Protein AF-A0A536AX59-F1 (afdb_monomer_lite)

Radius of gyration: 21.21 Å; chains: 1; bounding box: 57×38×47 Å

Foldseek 3Di:
DDPVVVVVVVVVVVVVVVVVVVVVCVVCVPDDPVRVVVVVVVVVVPDPPDPDDPDDPVNCCVVVVVVVVVVVVVPDDPVVCVVCVVVVVCCVPVVVVVVCVVVVVCVVVVD

Sequence (111 aa):
MSAAQGFLFFLLLLGLAATGLRLVSRTAPTVPYPVLLAAGGILIGLVPGLRLPPIGPDLILVAFVPGLVFEASLSVDLDEMWRRLVPIGLLAVVGVFVTVGIIGVLTHYAL

Secondary structure (DSSP, 8-state):
--HHHHHHHHHHHHHHHHHHHHHHHHH-TTS-HHHHHHHHHHHHHTSTT-------HHHHHHHHHHHHHHHHHHH--HHHHHHTHHHHHHIIIIIHHHHHHHHHHHHHHH-

pLDDT: mean 86.19, std 10.7, range [55.62, 98.19]

Structure (mmCIF, N/CA/C/O backbone):
data_AF-A0A536AX59-F1
#
_entry.id   AF-A0A536AX59-F1
#
loop_
_atom_site.group_PDB
_atom_site.id
_atom_site.type_symbol
_atom_site.label_atom_id
_atom_site.label_alt_id
_atom_site.label_comp_id
_atom_site.label_asym_id
_atom_site.label_entity_id
_atom_site.label_seq_id
_atom_site.pdbx_PDB_ins_code
_atom_site.Cartn_x
_atom_site.Cartn_y
_atom_site.Cartn_z
_atom_site.occupancy
_atom_site.B_iso_or_equiv
_atom_site.auth_seq_id
_atom_site.auth_comp_id
_atom_site.auth_asym_id
_atom_site.auth_atom_id
_atom_site.pdbx_PDB_model_num
ATOM 1 N N . MET A 1 1 ? 41.115 17.129 5.024 1.00 58.41 1 MET A N 1
ATOM 2 C CA . MET A 1 1 ? 39.786 17.202 5.675 1.00 58.41 1 MET A CA 1
ATOM 3 C C . MET A 1 1 ? 39.623 15.922 6.477 1.00 58.41 1 MET A C 1
ATOM 5 O O . MET A 1 1 ? 39.827 14.864 5.896 1.00 58.41 1 MET A O 1
ATOM 9 N N . SER A 1 2 ? 39.399 15.987 7.795 1.00 76.62 2 SER A N 1
ATOM 10 C CA . SER A 1 2 ? 39.273 14.754 8.591 1.00 76.62 2 SER A CA 1
ATOM 11 C C . SER A 1 2 ? 37.973 14.023 8.219 1.00 76.62 2 SER A C 1
ATOM 13 O O . SER A 1 2 ? 36.989 14.667 7.849 1.00 76.62 2 SER A O 1
ATOM 15 N N . ALA A 1 3 ? 37.955 12.688 8.297 1.00 78.25 3 ALA A N 1
ATOM 16 C CA . ALA A 1 3 ? 36.785 11.876 7.938 1.00 78.25 3 ALA A CA 1
ATOM 17 C C . ALA A 1 3 ? 35.508 12.298 8.697 1.00 78.25 3 ALA A C 1
ATOM 19 O O . ALA A 1 3 ? 34.414 12.281 8.137 1.00 78.25 3 ALA A O 1
ATOM 20 N N . ALA A 1 4 ? 35.661 12.776 9.937 1.00 80.56 4 ALA A N 1
ATOM 21 C CA . ALA A 1 4 ? 34.565 13.302 10.745 1.00 80.56 4 ALA A CA 1
ATOM 22 C C . ALA A 1 4 ? 33.952 14.585 10.153 1.00 80.56 4 ALA A C 1
ATOM 24 O O . ALA A 1 4 ? 32.735 14.724 10.121 1.00 80.56 4 ALA A O 1
ATOM 25 N N . GLN A 1 5 ? 34.767 15.504 9.624 1.00 87.50 5 GLN A N 1
ATOM 26 C CA . GLN A 1 5 ? 34.266 16.718 8.967 1.00 87.50 5 GLN A CA 1
ATOM 27 C C . GLN A 1 5 ? 33.495 16.403 7.679 1.00 87.50 5 GLN A C 1
ATOM 29 O O . GLN A 1 5 ? 32.470 17.029 7.421 1.00 87.50 5 GLN A O 1
ATOM 34 N N . GLY A 1 6 ? 33.959 15.423 6.895 1.00 87.75 6 GLY A N 1
ATOM 35 C CA . GLY A 1 6 ? 33.247 14.964 5.698 1.00 87.75 6 GLY A CA 1
ATOM 36 C C . GLY A 1 6 ? 31.888 14.349 6.035 1.00 87.75 6 GLY A C 1
ATOM 37 O O . GLY A 1 6 ? 30.892 14.661 5.387 1.00 87.75 6 GLY A O 1
ATOM 38 N N . PHE A 1 7 ? 31.828 13.544 7.099 1.00 84.38 7 PHE A N 1
ATOM 39 C CA . PHE A 1 7 ? 30.584 12.953 7.593 1.00 84.38 7 PHE A CA 1
ATOM 40 C C . PHE A 1 7 ? 29.597 14.004 8.124 1.00 84.38 7 PHE A C 1
ATOM 42 O O . PHE A 1 7 ? 28.414 13.960 7.794 1.00 84.38 7 PHE A O 1
ATOM 49 N N . LEU A 1 8 ? 30.077 14.993 8.887 1.00 90.88 8 LEU A N 1
ATOM 50 C CA . LEU A 1 8 ? 29.246 16.101 9.368 1.00 90.88 8 LEU A CA 1
ATOM 51 C C . LEU A 1 8 ? 28.702 16.950 8.215 1.00 90.88 8 LEU A C 1
ATOM 53 O O . LEU A 1 8 ? 27.527 17.308 8.221 1.00 90.88 8 LEU A O 1
ATOM 57 N N . PHE A 1 9 ? 29.528 17.236 7.207 1.00 90.94 9 PHE A N 1
ATOM 58 C CA . PHE A 1 9 ? 29.090 17.956 6.013 1.00 90.94 9 PHE A CA 1
ATOM 59 C C . PHE A 1 9 ? 28.039 17.160 5.229 1.00 90.94 9 PHE A C 1
ATOM 61 O O . PHE A 1 9 ? 27.024 17.720 4.824 1.00 90.94 9 PHE A O 1
ATOM 68 N N . PHE A 1 10 ? 28.238 15.848 5.080 1.00 88.56 10 PHE A N 1
ATOM 69 C CA . PHE A 1 10 ? 27.264 14.954 4.456 1.00 88.56 10 PHE A CA 1
ATOM 70 C C . PHE A 1 10 ? 25.926 14.938 5.209 1.00 88.56 10 PHE A C 1
ATOM 72 O O . PHE A 1 10 ? 24.882 15.107 4.584 1.00 88.56 10 PHE A O 1
ATOM 79 N N . LEU A 1 11 ? 25.939 14.808 6.542 1.00 92.06 11 LEU A N 1
ATOM 80 C CA . LEU A 1 11 ? 24.722 14.865 7.361 1.00 92.06 11 LEU A CA 1
ATOM 81 C C . LEU A 1 11 ? 24.011 16.216 7.256 1.00 92.06 11 LEU A C 1
ATOM 83 O O . LEU A 1 11 ? 22.784 16.259 7.185 1.00 92.06 11 LEU A O 1
ATOM 87 N N . LEU A 1 12 ? 24.766 17.314 7.217 1.00 94.12 12 LEU A N 1
ATOM 88 C CA . LEU A 1 12 ? 24.208 18.655 7.072 1.00 94.12 12 LEU A CA 1
ATOM 89 C C . LEU A 1 12 ? 23.549 18.833 5.699 1.00 94.12 12 LEU A C 1
ATOM 91 O O . LEU A 1 12 ? 22.443 19.363 5.612 1.00 94.12 12 LEU A O 1
ATOM 95 N N . LEU A 1 13 ? 24.182 18.328 4.639 1.00 93.25 13 LEU A N 1
ATOM 96 C CA . LEU A 1 13 ? 23.649 18.360 3.277 1.00 93.25 13 LEU A CA 1
ATOM 97 C C . LEU A 1 13 ? 22.400 17.473 3.146 1.00 93.25 13 LEU A C 1
ATOM 99 O O . LEU A 1 13 ? 21.407 17.897 2.554 1.00 93.25 13 LEU A O 1
ATOM 103 N N . LEU A 1 14 ? 22.404 16.292 3.773 1.00 90.69 14 LEU A N 1
ATOM 104 C CA . LEU A 1 14 ? 21.253 15.389 3.833 1.00 90.69 14 LEU A CA 1
ATOM 105 C C . LEU A 1 14 ? 20.076 16.014 4.599 1.00 90.69 14 LEU A C 1
ATOM 107 O O . LEU A 1 14 ? 18.939 15.956 4.135 1.00 90.69 14 LEU A O 1
ATOM 111 N N . GLY A 1 15 ? 20.345 16.66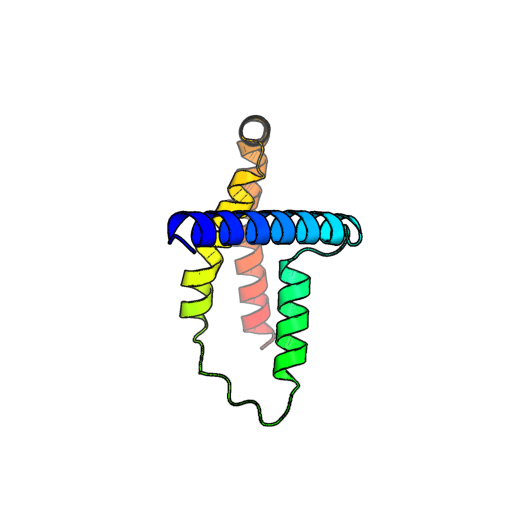6 5.734 1.00 89.62 15 GLY A N 1
ATOM 112 C CA . GLY A 1 15 ? 19.344 17.407 6.501 1.00 89.62 15 GLY A CA 1
ATOM 113 C C . GLY A 1 15 ? 18.752 18.573 5.708 1.00 89.62 15 GLY A C 1
ATOM 114 O O . GLY A 1 15 ? 17.533 18.753 5.684 1.00 89.62 15 GLY A O 1
ATOM 115 N N . LEU A 1 16 ? 19.587 19.330 4.989 1.00 92.25 16 LEU A N 1
ATOM 116 C CA . LEU A 1 16 ? 19.136 20.426 4.129 1.00 92.25 16 LEU A CA 1
ATOM 117 C C . LEU A 1 16 ? 18.247 19.911 2.986 1.00 92.25 16 LEU A C 1
ATOM 119 O O . LEU A 1 16 ? 17.180 20.472 2.737 1.00 92.25 16 LEU A O 1
ATOM 123 N N . ALA A 1 17 ? 18.644 18.807 2.347 1.00 86.25 17 ALA A N 1
ATOM 124 C CA . ALA A 1 17 ? 17.873 18.157 1.294 1.00 86.25 17 ALA A CA 1
ATOM 125 C C . ALA A 1 17 ? 16.514 17.659 1.809 1.00 86.25 17 ALA A C 1
ATOM 127 O O . ALA A 1 17 ? 15.488 17.952 1.197 1.00 86.25 17 ALA A O 1
ATOM 128 N N . ALA A 1 18 ? 16.479 16.990 2.967 1.00 79.69 18 ALA A N 1
ATOM 129 C CA . ALA A 1 18 ? 15.239 16.532 3.595 1.00 79.69 18 ALA A CA 1
ATOM 130 C C . ALA A 1 18 ? 14.296 17.700 3.936 1.00 79.69 18 ALA A C 1
ATOM 132 O O . ALA A 1 18 ? 13.087 17.626 3.708 1.00 79.69 18 ALA A O 1
ATOM 133 N N . THR A 1 19 ? 14.847 18.812 4.430 1.00 83.06 19 THR A N 1
ATOM 134 C CA . THR A 1 19 ? 14.067 20.013 4.766 1.00 83.06 19 THR A CA 1
ATOM 135 C C . THR A 1 19 ? 13.513 20.691 3.510 1.00 83.06 19 THR A C 1
ATOM 137 O O . THR A 1 19 ? 12.344 21.078 3.485 1.00 83.06 19 THR A O 1
ATOM 140 N N . GLY A 1 20 ? 14.316 20.780 2.444 1.00 81.88 20 GLY A N 1
ATOM 141 C CA . GLY A 1 20 ? 13.887 21.289 1.141 1.00 81.88 20 GLY A CA 1
ATOM 142 C C . GLY A 1 20 ? 12.784 20.433 0.516 1.00 81.88 20 GLY A C 1
ATOM 143 O O . GLY A 1 20 ? 11.772 20.965 0.064 1.00 81.88 20 GLY A O 1
ATOM 144 N N . LEU A 1 21 ? 12.919 19.107 0.581 1.00 70.75 21 LEU A N 1
ATOM 145 C CA . LEU A 1 21 ? 11.911 18.171 0.083 1.00 70.75 21 LEU A CA 1
ATOM 146 C C . LEU A 1 21 ? 10.584 18.312 0.844 1.00 70.75 21 LEU A C 1
ATOM 148 O O . LEU A 1 21 ? 9.514 18.331 0.239 1.00 70.75 21 LEU A O 1
ATOM 152 N N . ARG A 1 22 ? 10.650 18.504 2.167 1.00 68.56 22 ARG A N 1
ATOM 153 C CA . ARG A 1 22 ? 9.477 18.759 3.015 1.00 68.56 22 ARG A CA 1
ATOM 154 C C . ARG A 1 22 ? 8.789 20.090 2.693 1.00 68.56 22 ARG A C 1
ATOM 156 O O . ARG A 1 22 ? 7.565 20.174 2.760 1.00 68.56 22 ARG A O 1
ATOM 163 N N . LEU A 1 23 ? 9.551 21.126 2.341 1.00 75.06 23 LEU A N 1
ATOM 164 C CA . LEU A 1 23 ? 9.015 22.424 1.913 1.00 75.06 23 LEU A CA 1
ATOM 165 C C . LEU A 1 23 ? 8.323 22.327 0.550 1.00 75.06 23 LEU A C 1
ATOM 167 O O . LEU A 1 23 ? 7.214 22.829 0.406 1.00 75.06 23 LEU A O 1
ATOM 171 N N . VAL A 1 24 ? 8.926 21.628 -0.413 1.00 67.88 24 VAL A N 1
ATOM 172 C CA . VAL A 1 24 ? 8.318 21.373 -1.731 1.00 67.88 24 VAL A CA 1
ATOM 173 C C . VAL A 1 24 ? 7.056 20.517 -1.601 1.00 67.88 24 VAL A C 1
ATOM 175 O O . VAL A 1 24 ? 6.048 20.800 -2.246 1.00 67.88 24 VAL A O 1
ATOM 178 N N . SER A 1 25 ? 7.067 19.526 -0.706 1.00 56.81 25 SER A N 1
ATOM 179 C CA . SER A 1 25 ? 5.900 18.691 -0.408 1.00 56.81 25 SER A CA 1
ATOM 180 C C . SER A 1 25 ? 4.707 19.503 0.118 1.00 56.81 25 SER A C 1
ATOM 182 O O . SER A 1 25 ? 3.565 19.167 -0.187 1.00 56.81 25 SER A O 1
ATOM 184 N N . ARG A 1 26 ? 4.938 20.617 0.830 1.00 57.41 26 ARG A N 1
ATOM 185 C CA . ARG A 1 26 ? 3.855 21.507 1.290 1.00 57.41 26 ARG A CA 1
ATOM 186 C C . ARG A 1 26 ? 3.168 22.284 0.166 1.00 57.41 26 ARG A C 1
ATOM 188 O O . ARG A 1 26 ? 2.035 22.713 0.362 1.00 57.41 26 ARG A O 1
ATOM 195 N N . THR A 1 27 ? 3.817 22.470 -0.982 1.00 57.38 27 THR A N 1
ATOM 196 C CA . THR A 1 27 ? 3.273 23.254 -2.107 1.00 57.38 27 THR A CA 1
ATOM 197 C C . THR A 1 27 ? 2.396 22.412 -3.041 1.00 57.38 27 THR A C 1
ATOM 199 O O . THR A 1 27 ? 1.610 22.966 -3.804 1.00 57.38 27 THR A O 1
ATOM 202 N N . ALA A 1 28 ? 2.470 21.079 -2.947 1.00 55.62 28 ALA A N 1
ATOM 203 C CA . ALA A 1 28 ? 1.630 20.139 -3.692 1.00 55.62 28 ALA A CA 1
ATOM 204 C C . ALA A 1 28 ? 0.841 19.199 -2.749 1.00 55.62 28 ALA A C 1
ATOM 206 O O . ALA A 1 28 ? 0.999 17.981 -2.820 1.00 55.62 28 ALA A O 1
ATOM 207 N N . PRO A 1 29 ? -0.012 19.729 -1.851 1.00 56.88 29 PRO A N 1
ATOM 208 C CA . PRO A 1 29 ? -0.689 18.941 -0.816 1.00 56.88 29 PRO A CA 1
ATOM 209 C C . PRO A 1 29 ? -1.737 17.951 -1.350 1.00 56.88 29 PRO A C 1
ATOM 211 O O . PRO A 1 29 ? -2.288 17.173 -0.578 1.00 56.88 29 PRO A O 1
ATOM 214 N N . THR A 1 30 ? -2.057 17.976 -2.645 1.00 60.97 30 THR A N 1
ATOM 215 C CA . THR A 1 30 ? -3.204 17.234 -3.185 1.00 60.97 30 THR A CA 1
ATOM 216 C C . THR A 1 30 ? -2.856 15.855 -3.734 1.00 60.97 30 THR A C 1
ATOM 218 O O . THR A 1 30 ? -3.766 15.060 -3.952 1.00 60.97 30 THR A O 1
ATOM 221 N N . VAL A 1 31 ? -1.576 15.551 -3.984 1.00 66.75 31 VAL A N 1
ATOM 222 C CA . VAL A 1 31 ? -1.206 14.322 -4.700 1.00 66.75 31 VAL A CA 1
ATOM 223 C C . VAL A 1 31 ? -0.315 13.432 -3.832 1.00 66.75 31 VAL A C 1
ATOM 225 O O . VAL A 1 31 ? 0.817 13.818 -3.533 1.00 66.75 31 VAL A O 1
ATOM 228 N N . PRO A 1 32 ? -0.792 12.239 -3.427 1.00 71.94 32 PRO A N 1
ATOM 229 C CA . PRO A 1 32 ? 0.011 11.291 -2.666 1.00 71.94 32 PRO A CA 1
ATOM 230 C C . PRO A 1 32 ? 1.310 10.938 -3.394 1.00 71.94 32 PRO A C 1
ATOM 232 O O . PRO A 1 32 ? 1.314 10.714 -4.606 1.00 71.94 32 PRO A O 1
ATOM 235 N N . TYR A 1 33 ? 2.405 10.817 -2.642 1.00 71.50 33 TYR A N 1
ATOM 236 C CA . TYR A 1 33 ? 3.717 10.425 -3.167 1.00 71.50 33 TYR A CA 1
ATOM 237 C C . TYR A 1 33 ? 3.683 9.167 -4.066 1.00 71.50 33 TYR A C 1
ATOM 239 O O . TYR A 1 33 ? 4.281 9.208 -5.145 1.00 71.50 33 TYR A O 1
ATOM 247 N N . PRO A 1 34 ? 2.920 8.098 -3.739 1.00 79.75 34 PRO A N 1
ATOM 248 C CA . PRO A 1 34 ? 2.786 6.936 -4.621 1.00 79.75 34 PRO A CA 1
ATOM 249 C C . PRO A 1 34 ? 2.213 7.257 -6.008 1.00 79.75 34 PRO A C 1
ATOM 251 O O . PRO A 1 34 ? 2.611 6.638 -6.991 1.00 79.75 34 PRO A O 1
ATOM 254 N N . VAL A 1 35 ? 1.311 8.240 -6.114 1.00 81.50 35 VAL A N 1
ATOM 255 C CA . VAL A 1 35 ? 0.720 8.653 -7.398 1.00 81.50 35 VAL A CA 1
ATOM 256 C C . VAL A 1 35 ? 1.766 9.356 -8.264 1.00 81.50 3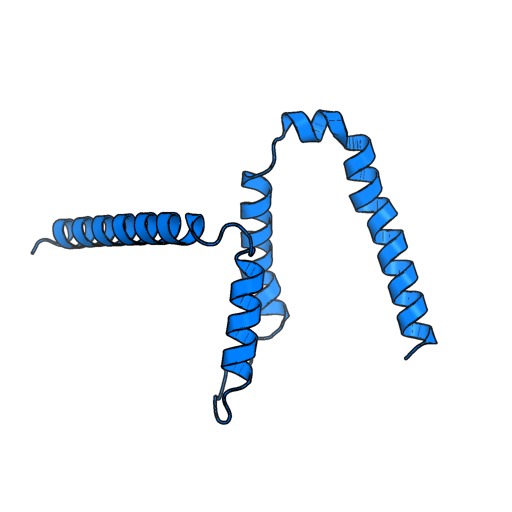5 VAL A C 1
ATOM 258 O O . VAL A 1 35 ? 1.856 9.081 -9.460 1.00 81.50 35 VAL A O 1
ATOM 261 N N . LEU A 1 36 ? 2.608 10.207 -7.664 1.00 82.12 36 LEU A N 1
ATOM 262 C CA . LEU A 1 36 ? 3.742 10.829 -8.359 1.00 82.12 36 LEU A CA 1
ATOM 263 C C . LEU A 1 36 ? 4.749 9.781 -8.842 1.00 82.12 36 LEU A C 1
ATOM 265 O O . LEU A 1 36 ? 5.206 9.854 -9.982 1.00 82.12 36 LEU A O 1
ATOM 269 N N . LEU A 1 37 ? 5.074 8.798 -7.997 1.00 82.00 37 LEU A N 1
ATOM 270 C CA . LEU A 1 37 ? 5.969 7.703 -8.367 1.00 82.00 37 LEU A CA 1
ATOM 271 C C . LEU A 1 37 ? 5.409 6.859 -9.514 1.00 82.00 37 LEU A C 1
ATOM 273 O O . LEU A 1 37 ? 6.142 6.553 -10.453 1.00 82.00 37 LEU A O 1
ATOM 277 N N . ALA A 1 38 ? 4.118 6.520 -9.472 1.00 84.06 38 ALA A N 1
ATOM 278 C CA . ALA A 1 38 ? 3.458 5.775 -10.539 1.00 84.06 38 ALA A CA 1
ATOM 279 C C . ALA A 1 38 ? 3.480 6.555 -11.863 1.00 84.06 38 ALA A C 1
ATOM 281 O O . ALA A 1 38 ? 3.861 6.005 -12.895 1.00 84.06 38 ALA A O 1
ATOM 282 N N . ALA A 1 39 ? 3.151 7.850 -11.831 1.00 88.19 39 ALA A N 1
ATOM 283 C CA . ALA A 1 39 ? 3.214 8.713 -13.008 1.00 88.19 39 ALA A CA 1
ATOM 284 C C . ALA A 1 39 ? 4.641 8.808 -13.574 1.00 88.19 39 ALA A C 1
ATOM 286 O O . ALA A 1 39 ? 4.836 8.663 -14.779 1.00 88.19 39 ALA A O 1
ATOM 287 N N . GLY A 1 40 ? 5.649 8.980 -12.713 1.00 88.94 40 GLY A N 1
ATOM 288 C CA . GLY A 1 40 ? 7.057 8.964 -13.113 1.00 88.94 40 GLY A CA 1
ATOM 289 C C . GLY A 1 40 ? 7.470 7.640 -13.759 1.00 88.94 40 GLY A C 1
ATOM 290 O O . GLY A 1 40 ? 8.106 7.646 -14.811 1.00 88.94 40 GLY A O 1
ATOM 291 N N . GLY A 1 41 ? 7.052 6.507 -13.187 1.00 86.00 41 GLY A N 1
ATOM 292 C CA . GLY A 1 41 ? 7.290 5.177 -13.753 1.00 86.00 41 GLY A CA 1
ATOM 293 C C . GLY A 1 41 ? 6.671 4.999 -15.141 1.00 86.00 41 GLY A C 1
ATOM 294 O O . GLY A 1 41 ? 7.333 4.487 -16.041 1.00 86.00 41 GLY A O 1
ATOM 295 N N . ILE A 1 42 ? 5.444 5.488 -15.347 1.00 88.75 42 ILE A N 1
ATOM 296 C CA . ILE A 1 42 ? 4.772 5.482 -16.657 1.00 88.75 42 ILE A CA 1
ATOM 297 C C . ILE A 1 42 ? 5.546 6.336 -17.667 1.00 88.75 42 ILE A C 1
ATOM 299 O O . ILE A 1 42 ? 5.811 5.880 -18.777 1.00 88.75 42 ILE A O 1
ATOM 303 N N . LEU A 1 43 ? 5.949 7.553 -17.287 1.00 91.38 43 LEU A N 1
ATOM 304 C CA . LEU A 1 43 ? 6.713 8.449 -18.161 1.00 91.38 43 LEU A CA 1
ATOM 305 C C . LEU A 1 43 ? 8.058 7.841 -18.575 1.00 91.38 43 LEU A C 1
ATOM 307 O O . LEU A 1 43 ? 8.432 7.933 -19.741 1.00 91.38 43 LEU A O 1
ATOM 311 N N . ILE A 1 44 ? 8.761 7.185 -17.648 1.00 87.38 44 ILE A N 1
ATOM 312 C CA . ILE A 1 44 ? 10.018 6.477 -17.932 1.00 87.38 44 ILE A CA 1
ATOM 313 C C . ILE A 1 44 ? 9.763 5.263 -18.837 1.00 87.38 44 ILE A C 1
ATOM 315 O O . ILE A 1 44 ? 10.521 5.033 -19.777 1.00 87.38 44 ILE A O 1
ATOM 319 N N . GLY A 1 45 ? 8.688 4.508 -18.591 1.00 84.38 45 GLY A N 1
ATOM 320 C CA . GLY A 1 45 ? 8.308 3.339 -19.391 1.00 84.38 45 GLY A CA 1
ATOM 321 C C . GLY A 1 45 ? 7.907 3.671 -20.832 1.00 84.38 45 GLY A C 1
ATOM 322 O O . GLY A 1 45 ? 8.033 2.825 -21.713 1.00 84.38 45 GLY A O 1
ATOM 323 N N . LEU A 1 46 ? 7.474 4.908 -21.089 1.00 87.88 46 LEU A N 1
ATOM 324 C CA . LEU A 1 46 ? 7.157 5.408 -22.427 1.00 87.88 46 LEU A CA 1
ATOM 325 C C . LEU A 1 46 ? 8.398 5.787 -23.252 1.00 87.88 46 LEU A C 1
ATOM 327 O O . LEU A 1 46 ? 8.254 6.068 -24.440 1.00 87.88 46 LEU A O 1
ATOM 331 N N . VAL A 1 47 ? 9.605 5.797 -22.669 1.00 89.50 47 VAL A N 1
ATOM 332 C CA . VAL A 1 47 ? 10.846 6.112 -23.393 1.00 89.50 47 VAL A CA 1
ATOM 333 C C . VAL A 1 47 ? 11.294 4.894 -24.220 1.00 89.50 47 VAL A C 1
ATOM 335 O O . VAL A 1 47 ? 11.739 3.893 -23.649 1.00 89.50 47 VAL A O 1
ATOM 338 N N . PRO A 1 48 ? 11.228 4.942 -25.566 1.00 80.75 48 PRO A N 1
ATOM 339 C CA . PRO A 1 48 ? 11.632 3.817 -26.403 1.00 80.75 48 PRO A CA 1
ATOM 340 C C . PRO A 1 48 ? 13.152 3.599 -26.338 1.00 80.75 48 PRO A C 1
ATOM 342 O O . PRO A 1 48 ? 13.934 4.546 -26.375 1.00 80.75 48 PRO A O 1
ATOM 345 N N . GLY A 1 49 ? 13.582 2.335 -26.263 1.00 80.56 49 GLY A N 1
ATOM 346 C CA . GLY A 1 49 ? 15.002 1.951 -26.235 1.00 80.56 49 GLY A CA 1
ATOM 347 C C . GLY A 1 49 ? 15.624 1.829 -24.838 1.00 80.56 49 GLY A C 1
ATOM 348 O O . GLY A 1 49 ? 16.782 1.421 -24.724 1.00 80.56 49 GLY A O 1
ATOM 349 N N . LEU A 1 50 ? 14.868 2.114 -23.774 1.00 77.06 50 LEU A N 1
ATOM 350 C CA . LEU A 1 50 ? 15.321 1.931 -22.398 1.00 77.06 50 LEU A CA 1
ATOM 351 C C . LEU A 1 50 ? 15.316 0.437 -22.026 1.00 77.06 50 LEU A C 1
ATOM 353 O O . LEU A 1 50 ? 14.265 -0.188 -21.891 1.00 77.06 50 LEU A O 1
ATOM 357 N N . ARG A 1 51 ? 16.502 -0.162 -21.858 1.00 73.56 51 ARG A N 1
ATOM 358 C CA . ARG A 1 51 ? 16.642 -1.535 -21.346 1.00 73.56 51 ARG A CA 1
ATOM 359 C C . ARG A 1 51 ? 16.598 -1.512 -19.824 1.00 73.56 51 ARG A C 1
ATOM 361 O O . ARG A 1 51 ? 17.630 -1.407 -19.167 1.00 73.56 51 ARG A O 1
ATOM 368 N N . LEU A 1 52 ? 15.392 -1.575 -19.278 1.00 74.88 52 LEU A N 1
ATOM 369 C CA . LEU A 1 52 ? 15.194 -1.719 -17.842 1.00 74.88 52 LEU A CA 1
ATOM 370 C C . LEU A 1 52 ? 15.552 -3.157 -17.427 1.00 74.88 52 LEU A C 1
ATOM 372 O O . LEU A 1 52 ? 15.140 -4.100 -18.110 1.00 74.88 52 LEU A O 1
ATOM 376 N N . PRO A 1 53 ? 16.315 -3.355 -16.336 1.00 78.44 53 PRO A N 1
ATOM 377 C CA . PRO A 1 53 ? 16.470 -4.673 -15.740 1.00 78.44 53 PRO A CA 1
ATOM 378 C C . PRO A 1 53 ? 15.086 -5.274 -15.458 1.00 78.44 53 PRO A C 1
ATOM 380 O O . PRO A 1 53 ? 14.198 -4.537 -15.021 1.00 78.44 53 PRO A O 1
ATOM 383 N N . PRO A 1 54 ? 14.876 -6.581 -15.686 1.00 74.81 54 PRO A N 1
ATOM 384 C CA . PRO A 1 54 ? 13.612 -7.222 -15.362 1.00 74.81 54 PRO A CA 1
ATOM 385 C C . PRO A 1 54 ? 13.447 -7.243 -13.840 1.00 74.81 54 PRO A C 1
ATOM 387 O O . PRO A 1 54 ? 13.966 -8.120 -13.153 1.00 74.81 54 PRO A O 1
ATOM 390 N N . ILE A 1 55 ? 12.754 -6.242 -13.302 1.00 80.06 55 ILE A N 1
ATOM 391 C CA . ILE A 1 55 ? 12.341 -6.236 -11.904 1.00 80.06 55 ILE A CA 1
ATOM 392 C C . ILE A 1 55 ? 11.027 -7.005 -11.833 1.00 80.06 55 ILE A C 1
ATOM 394 O O . ILE A 1 55 ? 10.002 -6.563 -12.350 1.00 80.06 55 ILE A O 1
ATOM 398 N N . GLY A 1 56 ? 11.083 -8.186 -11.219 1.00 84.75 56 GLY A N 1
ATOM 399 C CA . GLY A 1 56 ? 9.899 -8.995 -10.970 1.00 84.75 56 GLY A CA 1
ATOM 400 C C . GLY A 1 56 ? 8.938 -8.283 -10.007 1.00 84.75 56 GLY A C 1
ATOM 401 O O . GLY A 1 56 ? 9.405 -7.603 -9.085 1.00 84.75 56 GLY A O 1
ATOM 402 N N . PRO A 1 57 ? 7.616 -8.460 -10.168 1.00 81.38 57 PRO A N 1
ATOM 403 C CA . PRO A 1 57 ? 6.620 -7.917 -9.246 1.00 81.38 57 PRO A CA 1
ATOM 404 C C . PRO A 1 57 ? 6.910 -8.284 -7.786 1.00 81.38 57 PRO A C 1
ATOM 406 O O . PRO A 1 57 ? 6.771 -7.446 -6.901 1.00 81.38 57 PRO A O 1
ATOM 409 N N . ASP A 1 58 ? 7.401 -9.500 -7.539 1.00 89.31 58 ASP A N 1
ATOM 410 C CA . ASP A 1 58 ? 7.731 -10.000 -6.202 1.00 89.31 58 ASP A CA 1
ATOM 411 C C . ASP A 1 58 ? 8.809 -9.164 -5.507 1.00 89.31 58 ASP A C 1
ATOM 413 O O . ASP A 1 58 ? 8.709 -8.880 -4.314 1.00 89.31 58 ASP A O 1
ATOM 417 N N . LEU A 1 59 ? 9.821 -8.713 -6.257 1.00 87.50 59 LEU A N 1
ATOM 418 C CA . LEU A 1 59 ? 10.906 -7.900 -5.713 1.00 87.50 59 LEU A CA 1
ATOM 419 C C . LEU A 1 59 ? 10.392 -6.519 -5.290 1.00 87.50 59 LEU A C 1
ATOM 421 O O . LEU A 1 59 ? 10.797 -5.996 -4.256 1.00 87.50 59 LEU A O 1
ATOM 425 N N . ILE A 1 60 ? 9.474 -5.948 -6.077 1.00 85.62 60 ILE A N 1
ATOM 426 C CA . ILE A 1 60 ? 8.821 -4.670 -5.772 1.00 85.62 60 ILE A CA 1
ATOM 427 C C . ILE A 1 60 ? 7.949 -4.831 -4.528 1.00 85.62 60 ILE A C 1
ATOM 429 O O . ILE A 1 60 ? 8.042 -4.024 -3.608 1.00 85.62 60 ILE A O 1
ATOM 433 N N . LEU A 1 61 ? 7.135 -5.887 -4.464 1.00 87.31 61 LEU A N 1
ATOM 434 C CA . LEU A 1 61 ? 6.278 -6.140 -3.310 1.00 87.31 61 LEU A CA 1
ATOM 435 C C . LEU A 1 61 ? 7.111 -6.294 -2.034 1.00 87.31 61 LEU A C 1
ATOM 437 O O . LEU A 1 61 ? 6.859 -5.600 -1.056 1.00 87.31 61 LEU A O 1
ATOM 441 N N . VAL A 1 62 ? 8.152 -7.125 -2.054 1.00 90.75 62 VAL A N 1
ATOM 442 C CA . VAL A 1 62 ? 9.012 -7.345 -0.882 1.00 90.75 62 VAL A CA 1
ATOM 443 C C . VAL A 1 62 ? 9.784 -6.086 -0.483 1.00 90.75 62 VAL A C 1
ATOM 445 O O . VAL A 1 62 ? 9.933 -5.826 0.708 1.00 90.75 62 VAL A O 1
ATOM 448 N N . ALA A 1 63 ? 10.267 -5.290 -1.438 1.00 88.19 63 ALA A N 1
ATOM 449 C CA . ALA A 1 63 ? 11.040 -4.089 -1.127 1.00 88.19 63 ALA A CA 1
ATOM 450 C C . ALA A 1 63 ? 10.165 -2.925 -0.634 1.00 88.19 63 ALA A C 1
ATOM 452 O O . ALA A 1 63 ? 10.539 -2.232 0.311 1.00 88.19 63 ALA A O 1
ATOM 453 N N . PHE A 1 64 ? 9.010 -2.697 -1.267 1.00 85.69 64 PHE A N 1
ATOM 454 C CA . PHE A 1 64 ? 8.194 -1.506 -1.026 1.00 85.69 64 PHE A CA 1
ATOM 455 C C . PHE A 1 64 ? 7.044 -1.741 -0.047 1.00 85.69 64 PHE A C 1
ATOM 457 O O . PHE A 1 64 ? 6.778 -0.857 0.764 1.00 85.69 64 PHE A O 1
ATOM 464 N N . VAL A 1 65 ? 6.372 -2.901 -0.067 1.00 90.06 65 VAL A N 1
ATOM 465 C CA . VAL A 1 65 ? 5.196 -3.136 0.795 1.00 90.06 65 VAL A CA 1
ATOM 466 C C . VAL A 1 65 ? 5.536 -2.970 2.277 1.00 90.06 65 VAL A C 1
ATOM 468 O O . VAL A 1 65 ? 4.813 -2.230 2.941 1.00 90.06 65 VAL A O 1
ATOM 471 N N . PRO A 1 66 ? 6.630 -3.544 2.820 1.00 90.88 66 PRO A N 1
ATOM 472 C CA . PRO A 1 66 ? 6.958 -3.363 4.232 1.00 90.88 66 PRO A CA 1
ATOM 473 C C . PRO A 1 66 ? 7.185 -1.894 4.601 1.00 90.88 66 PRO A C 1
ATOM 475 O O . PRO A 1 66 ? 6.683 -1.436 5.624 1.00 90.88 66 PRO A O 1
ATOM 478 N N . GLY A 1 67 ? 7.897 -1.146 3.751 1.00 89.75 67 GLY A N 1
ATOM 479 C CA . GLY A 1 67 ? 8.171 0.275 3.971 1.00 89.75 67 GLY A CA 1
ATOM 480 C C . GLY A 1 67 ? 6.903 1.128 3.944 1.00 89.75 67 GLY A C 1
ATOM 481 O O . GLY A 1 67 ? 6.691 1.934 4.845 1.00 89.75 67 GLY A O 1
ATOM 482 N N . LEU A 1 68 ? 6.031 0.903 2.957 1.00 87.19 68 LEU A N 1
ATOM 483 C CA . LEU A 1 68 ? 4.764 1.626 2.810 1.00 87.19 68 LEU A CA 1
ATOM 484 C C . LEU A 1 68 ? 3.793 1.319 3.958 1.00 87.19 68 LEU A C 1
ATOM 486 O O . LEU A 1 68 ? 3.143 2.223 4.479 1.00 87.19 68 LEU A O 1
ATOM 490 N N . VAL A 1 69 ? 3.711 0.055 4.386 1.00 90.06 69 VAL A N 1
ATOM 491 C CA . VAL A 1 69 ? 2.877 -0.349 5.530 1.00 90.06 69 VAL A CA 1
ATOM 492 C C . VAL A 1 69 ? 3.417 0.250 6.829 1.00 90.06 69 VAL A C 1
ATOM 494 O O . VAL A 1 69 ? 2.635 0.731 7.649 1.00 90.06 69 VAL A O 1
ATOM 497 N N . PHE A 1 70 ? 4.7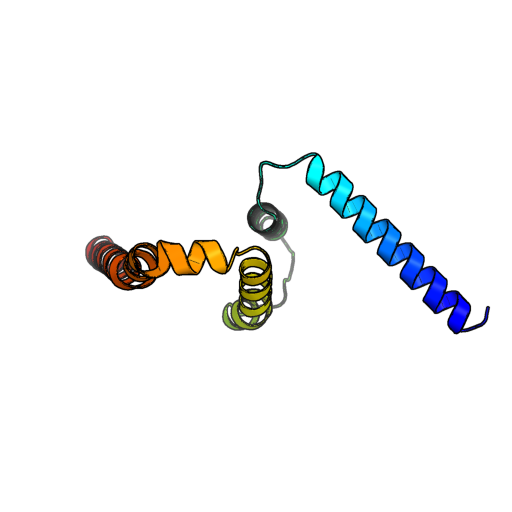40 0.274 7.011 1.00 90.75 70 PHE A N 1
ATOM 498 C CA . PHE A 1 70 ? 5.366 0.898 8.174 1.00 90.75 70 PHE A CA 1
ATOM 499 C C . PHE A 1 70 ? 5.101 2.408 8.220 1.00 90.75 70 PHE A C 1
ATOM 501 O O . PHE A 1 70 ? 4.637 2.905 9.244 1.00 90.75 70 PHE A O 1
ATOM 508 N N . GLU A 1 71 ? 5.305 3.129 7.115 1.00 88.56 71 GLU A N 1
ATOM 509 C CA . GLU A 1 71 ? 4.991 4.561 7.020 1.00 88.56 71 GLU A CA 1
ATOM 510 C C . GLU A 1 71 ? 3.518 4.835 7.353 1.00 88.56 71 GLU A C 1
ATOM 512 O O . GLU A 1 71 ? 3.218 5.695 8.184 1.00 88.56 71 GLU A O 1
ATOM 517 N N . ALA A 1 72 ? 2.599 4.057 6.771 1.00 87.56 72 ALA A N 1
ATOM 518 C CA . ALA A 1 72 ? 1.176 4.176 7.062 1.00 87.56 72 ALA A CA 1
ATOM 519 C C . ALA A 1 72 ? 0.896 3.966 8.559 1.00 87.56 72 ALA A C 1
ATOM 521 O O . ALA A 1 72 ? 0.189 4.772 9.161 1.00 87.56 72 ALA A O 1
ATOM 522 N N . SER A 1 73 ? 1.505 2.952 9.184 1.00 90.94 73 SER A N 1
ATOM 523 C CA . SER A 1 73 ? 1.327 2.665 10.613 1.00 90.94 73 SER A CA 1
ATOM 524 C C . SER A 1 73 ? 1.810 3.793 11.531 1.00 90.94 73 SER A C 1
ATOM 526 O O . SER A 1 73 ? 1.190 4.036 12.562 1.00 90.94 73 SER A O 1
ATOM 528 N N . LEU A 1 74 ? 2.855 4.534 11.140 1.00 90.69 74 LEU A N 1
ATOM 52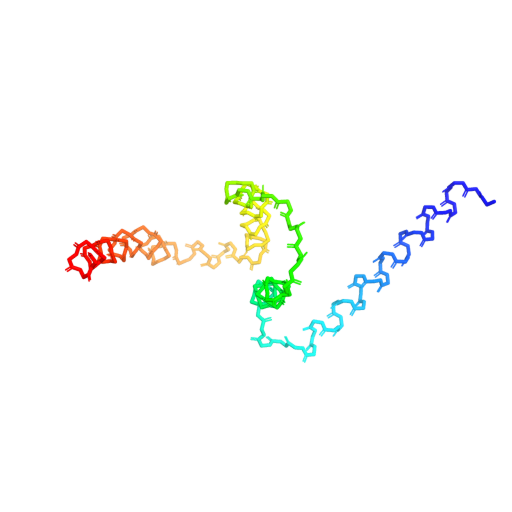9 C CA . LEU A 1 74 ? 3.356 5.682 11.905 1.00 90.69 74 LEU A CA 1
ATOM 530 C C . LEU A 1 74 ? 2.406 6.885 11.875 1.00 90.69 74 LEU A C 1
ATOM 532 O O . LEU A 1 74 ? 2.463 7.732 12.763 1.00 90.69 74 LEU A O 1
ATOM 536 N N . SER A 1 75 ? 1.559 6.983 10.849 1.00 89.00 75 SER A N 1
ATOM 537 C CA . SER A 1 75 ? 0.582 8.068 10.706 1.00 89.00 75 SER A CA 1
ATOM 538 C C . SER A 1 75 ? -0.750 7.800 11.418 1.00 89.00 75 SER A C 1
ATOM 540 O O . SER A 1 75 ? -1.580 8.703 11.522 1.00 89.00 75 SER A O 1
ATOM 542 N N . VAL A 1 76 ? -0.968 6.569 11.893 1.00 91.81 76 VAL A N 1
ATOM 543 C CA . VAL A 1 76 ? -2.222 6.141 12.523 1.00 91.81 76 VAL A CA 1
ATOM 544 C C . VAL A 1 76 ? -2.276 6.571 13.987 1.00 91.81 76 VAL A C 1
ATOM 546 O O . VAL A 1 76 ? -1.350 6.336 14.759 1.00 91.81 76 VAL A O 1
ATOM 549 N N . ASP A 1 77 ? -3.417 7.135 14.383 1.00 92.44 77 ASP A N 1
ATOM 550 C CA . ASP A 1 77 ? -3.762 7.361 15.786 1.00 92.44 77 ASP A CA 1
ATOM 551 C C . ASP A 1 77 ? -4.313 6.063 16.400 1.00 92.44 77 ASP A C 1
ATOM 553 O O . ASP A 1 77 ? -5.386 5.574 16.024 1.00 92.44 77 ASP A O 1
ATOM 557 N N . LEU A 1 78 ? -3.548 5.484 17.326 1.00 92.06 78 LEU A N 1
ATOM 558 C CA . LEU A 1 78 ? -3.877 4.216 17.973 1.00 92.06 78 LEU A CA 1
ATOM 559 C C . LEU A 1 78 ? -5.115 4.329 18.869 1.00 92.06 78 LEU A C 1
ATOM 561 O O . LEU A 1 78 ? -5.925 3.402 18.891 1.00 92.06 78 LEU A O 1
ATOM 565 N N . ASP A 1 79 ? -5.289 5.443 19.579 1.00 94.12 79 ASP A N 1
ATOM 566 C CA . ASP A 1 79 ? -6.404 5.623 20.509 1.00 94.12 79 ASP A CA 1
ATOM 567 C C . ASP A 1 79 ? -7.725 5.731 19.740 1.00 94.12 79 ASP A C 1
ATOM 569 O O . ASP A 1 79 ? -8.716 5.072 20.076 1.00 94.12 79 ASP A O 1
ATOM 573 N N . GLU A 1 80 ? -7.733 6.489 18.641 1.00 94.44 80 GLU A N 1
ATOM 574 C CA . GLU A 1 80 ? -8.907 6.586 17.771 1.00 94.44 80 GLU A CA 1
ATOM 575 C C . GLU A 1 80 ? -9.198 5.262 17.047 1.00 94.44 80 GLU A C 1
ATOM 577 O O . GLU A 1 80 ? -10.365 4.875 16.903 1.00 94.44 80 GLU A O 1
ATOM 582 N N . MET A 1 81 ? -8.158 4.524 16.640 1.00 94.44 81 MET A N 1
ATOM 583 C CA . MET A 1 81 ? -8.302 3.193 16.048 1.00 94.44 81 MET A CA 1
ATOM 584 C C . MET A 1 81 ? -8.983 2.222 17.019 1.00 94.44 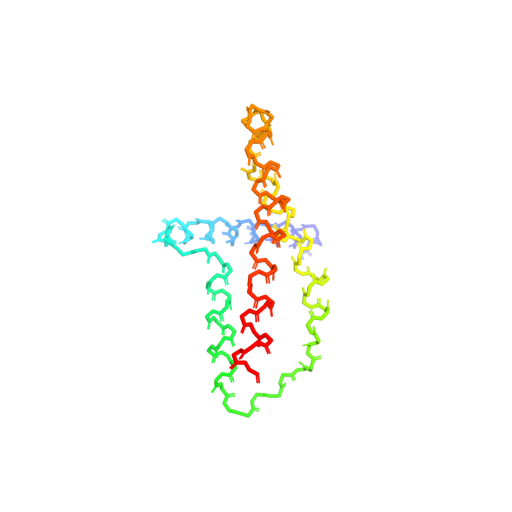81 MET A C 1
ATOM 586 O O . MET A 1 81 ? -9.928 1.536 16.627 1.00 94.44 81 MET A O 1
ATOM 590 N N . TRP A 1 82 ? -8.565 2.192 18.290 1.00 94.62 82 TRP A N 1
ATOM 591 C CA . TRP A 1 82 ? -9.190 1.347 19.311 1.00 94.62 82 TRP A CA 1
ATOM 592 C C . TRP A 1 82 ? -10.657 1.713 19.546 1.00 94.62 82 TRP A C 1
ATOM 594 O O . TRP A 1 82 ? -11.505 0.821 19.627 1.00 94.62 82 TRP A O 1
ATOM 604 N N . ARG A 1 83 ? -10.997 3.009 19.564 1.00 96.75 83 ARG A N 1
ATOM 605 C CA . ARG A 1 83 ? -12.395 3.470 19.676 1.00 96.75 83 ARG A CA 1
ATOM 606 C C . ARG A 1 83 ? -13.269 3.018 18.502 1.00 96.75 83 ARG A C 1
ATOM 608 O O . ARG A 1 83 ? -14.477 2.860 18.670 1.00 96.75 83 ARG A O 1
ATOM 615 N N . ARG A 1 84 ? -12.681 2.800 17.321 1.00 96.44 84 ARG A N 1
ATOM 616 C CA . ARG A 1 84 ? -13.378 2.407 16.082 1.00 96.44 84 ARG A CA 1
ATOM 617 C C . ARG A 1 84 ? -13.017 1.004 15.595 1.00 96.44 84 ARG A C 1
ATOM 619 O O . ARG A 1 84 ? -13.221 0.694 14.421 1.00 96.44 84 ARG A O 1
ATOM 626 N N . LEU A 1 85 ? -12.536 0.133 16.477 1.00 95.50 85 LEU A N 1
ATOM 627 C CA . LEU A 1 85 ? -12.013 -1.170 16.070 1.00 95.50 85 LEU A CA 1
ATOM 628 C C . LEU A 1 85 ? -13.065 -2.040 15.364 1.00 95.50 85 LEU A C 1
ATOM 630 O O . LEU A 1 85 ? -12.751 -2.706 14.383 1.00 95.50 85 LEU A O 1
ATOM 634 N N . VAL A 1 86 ? -14.323 -2.001 15.815 1.00 97.00 86 VAL A N 1
ATOM 635 C CA . VAL A 1 86 ? -15.423 -2.780 15.216 1.00 97.00 86 VAL A CA 1
ATOM 636 C C . VAL A 1 86 ? -15.679 -2.397 13.750 1.00 97.00 86 VAL A C 1
ATOM 638 O O . VAL A 1 86 ? -15.586 -3.280 12.897 1.00 97.00 86 VAL A O 1
ATOM 641 N N . PRO A 1 87 ? -15.974 -1.126 13.399 1.00 96.81 87 PRO A N 1
ATOM 642 C CA . PRO A 1 87 ? -16.182 -0.755 11.999 1.00 96.81 87 PRO A CA 1
ATOM 643 C C . PRO A 1 87 ? -14.917 -0.914 11.145 1.00 96.81 87 PRO A C 1
ATOM 645 O O . PRO A 1 87 ? 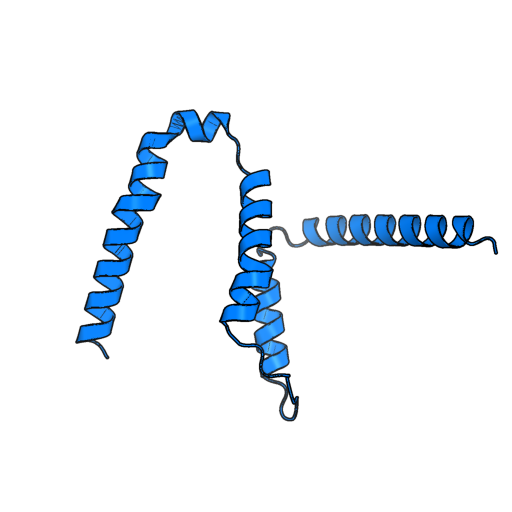-15.025 -1.350 10.000 1.00 96.81 87 PRO A O 1
ATOM 648 N N . ILE A 1 88 ? -13.726 -0.622 11.685 1.00 95.81 88 ILE A N 1
ATOM 649 C CA . ILE A 1 88 ? -12.458 -0.820 10.962 1.00 95.81 88 ILE A CA 1
ATOM 650 C C . ILE A 1 88 ? -12.253 -2.305 10.641 1.00 95.81 88 ILE A C 1
ATOM 652 O O . ILE A 1 88 ? -12.010 -2.654 9.489 1.00 95.81 88 ILE A O 1
ATOM 656 N N . GLY A 1 89 ? -12.405 -3.187 11.631 1.00 96.31 89 GLY A N 1
ATOM 657 C CA . GLY A 1 89 ? -12.260 -4.631 11.457 1.00 96.31 89 GLY A CA 1
ATOM 658 C C . GLY A 1 89 ? -13.294 -5.215 10.496 1.00 96.31 89 GLY A C 1
ATOM 659 O O . GLY A 1 89 ? -12.953 -6.043 9.653 1.00 96.31 89 GLY A O 1
ATOM 660 N N . LEU A 1 90 ? -14.543 -4.740 10.555 1.00 97.81 90 LEU A N 1
ATOM 661 C CA . LEU A 1 90 ? -15.593 -5.165 9.629 1.00 97.81 90 LEU A CA 1
ATOM 662 C C . LEU A 1 90 ? -15.241 -4.814 8.176 1.00 97.81 90 LEU A C 1
ATOM 664 O O . LEU A 1 90 ? -15.359 -5.664 7.295 1.00 97.81 90 LEU A O 1
ATOM 668 N N . LEU A 1 91 ? -14.784 -3.585 7.922 1.00 97.06 91 LEU A N 1
ATOM 669 C CA . LEU A 1 91 ? -14.388 -3.150 6.580 1.00 97.06 91 LEU A CA 1
ATOM 670 C C . LEU A 1 91 ? -13.127 -3.870 6.090 1.00 97.06 91 LEU A C 1
ATOM 672 O O . LEU A 1 91 ? -13.091 -4.319 4.946 1.00 97.06 91 LEU A O 1
ATOM 676 N N . ALA A 1 92 ? -12.121 -4.015 6.954 1.00 95.50 92 ALA A N 1
ATOM 677 C CA . ALA A 1 92 ? -10.852 -4.649 6.610 1.00 95.50 92 ALA A CA 1
ATOM 678 C C . ALA A 1 92 ? -10.989 -6.153 6.328 1.00 95.50 92 ALA A C 1
ATOM 680 O O . ALA A 1 92 ? -10.246 -6.685 5.510 1.00 95.50 92 ALA A O 1
ATOM 681 N N . VAL A 1 93 ? -11.930 -6.840 6.983 1.00 96.75 93 VAL A N 1
ATOM 682 C CA . VAL A 1 93 ? -12.150 -8.279 6.787 1.00 96.75 93 VAL A CA 1
ATOM 683 C C . VAL A 1 93 ? -13.309 -8.513 5.826 1.00 96.75 93 VAL A C 1
ATOM 685 O O . VAL A 1 93 ? -13.098 -8.889 4.676 1.00 96.75 93 VAL A O 1
ATOM 688 N N . VAL A 1 94 ? -14.545 -8.273 6.269 1.00 97.56 94 VAL A N 1
ATOM 689 C CA . VAL A 1 94 ? -15.750 -8.608 5.494 1.00 97.56 94 VAL A CA 1
ATOM 690 C C . VAL A 1 94 ? -15.811 -7.788 4.212 1.00 97.56 94 VAL A C 1
ATOM 692 O O . VAL A 1 94 ? -16.067 -8.345 3.147 1.00 97.56 94 VAL A O 1
ATOM 695 N N . GLY A 1 95 ? -15.519 -6.487 4.294 1.00 97.69 95 GLY A N 1
ATOM 696 C CA . GLY A 1 95 ? -15.487 -5.614 3.121 1.00 97.69 95 GLY A CA 1
ATOM 697 C C . GLY A 1 95 ? -14.515 -6.111 2.049 1.00 97.69 95 GLY A C 1
ATOM 698 O O . GLY A 1 95 ? -14.885 -6.180 0.881 1.00 97.69 95 GLY A O 1
ATOM 699 N N . VAL A 1 96 ? -13.308 -6.529 2.441 1.00 97.75 96 VAL A N 1
ATOM 700 C CA . VAL A 1 96 ? -12.297 -7.067 1.515 1.00 97.75 96 VAL A CA 1
ATOM 701 C C . VAL A 1 96 ? -12.731 -8.400 0.904 1.00 97.75 96 VAL A C 1
ATOM 703 O O . VAL A 1 96 ? -12.637 -8.563 -0.307 1.00 97.75 96 VAL A O 1
ATOM 706 N N . PHE A 1 97 ? -13.260 -9.343 1.690 1.00 97.94 97 PHE A N 1
ATOM 707 C CA . PHE A 1 97 ? -13.755 -10.613 1.139 1.00 97.94 97 PHE A CA 1
ATOM 708 C C . PHE A 1 97 ? -14.881 -10.404 0.126 1.00 97.94 97 PHE A C 1
ATOM 710 O O . PHE A 1 97 ? -14.893 -11.037 -0.931 1.00 97.94 97 PHE A O 1
ATOM 717 N N . VAL A 1 98 ? -15.810 -9.497 0.430 1.00 98.19 98 VAL A N 1
ATOM 718 C CA . VAL A 1 98 ? -16.920 -9.167 -0.465 1.00 98.19 98 VAL A CA 1
ATOM 719 C C . VAL A 1 98 ? -16.405 -8.527 -1.752 1.00 98.19 98 VAL A C 1
ATOM 721 O O . VAL A 1 98 ? -16.794 -8.963 -2.833 1.00 98.19 98 VAL A O 1
ATOM 724 N N . THR A 1 99 ? -15.511 -7.537 -1.677 1.00 97.50 99 THR A N 1
ATOM 725 C CA . THR A 1 99 ? -14.993 -6.869 -2.883 1.00 97.50 99 THR A CA 1
ATOM 726 C C . THR A 1 99 ? -14.145 -7.803 -3.737 1.00 97.50 99 THR A C 1
ATOM 728 O O . THR A 1 99 ? -14.348 -7.848 -4.948 1.00 97.50 99 THR A O 1
ATOM 731 N N . VAL A 1 100 ? -13.262 -8.602 -3.130 1.00 97.56 100 VAL A N 1
ATOM 732 C CA . VAL A 1 100 ? -12.465 -9.615 -3.838 1.00 97.56 100 VAL A CA 1
ATOM 733 C C . VAL A 1 100 ? -13.372 -10.648 -4.502 1.00 97.56 100 VAL A C 1
ATOM 735 O O . VAL A 1 100 ? -13.164 -10.972 -5.668 1.00 97.56 100 VAL A O 1
ATOM 738 N N . GLY A 1 101 ? -14.405 -11.128 -3.805 1.00 97.81 101 GLY A N 1
ATOM 739 C CA . GLY A 1 101 ? -15.374 -12.071 -4.363 1.00 97.81 101 GLY A CA 1
ATOM 740 C C . GLY A 1 101 ? -16.143 -11.487 -5.547 1.00 97.81 101 GLY A C 1
ATOM 741 O O . GLY A 1 101 ? -16.212 -12.117 -6.599 1.00 97.81 101 GLY A O 1
ATOM 742 N N . ILE A 1 102 ? -16.666 -10.264 -5.412 1.00 97.62 102 ILE A N 1
ATOM 743 C CA . ILE A 1 102 ? -17.386 -9.572 -6.490 1.00 97.62 102 ILE A CA 1
ATOM 744 C C . ILE A 1 102 ? -16.474 -9.362 -7.699 1.00 97.62 102 ILE A C 1
ATOM 746 O O . ILE A 1 102 ? -16.846 -9.735 -8.808 1.00 97.62 102 ILE A O 1
ATOM 750 N N . ILE A 1 103 ? -15.280 -8.794 -7.505 1.00 97.38 103 ILE A N 1
ATOM 751 C CA . ILE A 1 103 ? -14.334 -8.537 -8.599 1.00 97.38 103 ILE A CA 1
ATOM 752 C C . ILE A 1 103 ? -13.894 -9.852 -9.246 1.00 97.38 103 ILE A C 1
ATOM 754 O O . ILE A 1 103 ? -13.829 -9.925 -10.469 1.00 97.38 103 ILE A O 1
ATOM 758 N N . GLY A 1 104 ? -13.634 -10.897 -8.459 1.00 96.94 104 GLY A N 1
ATOM 759 C CA . GLY A 1 104 ? -13.260 -12.213 -8.972 1.00 96.94 104 GLY A CA 1
ATOM 760 C C . GLY A 1 104 ? -14.360 -12.833 -9.832 1.00 96.94 104 GLY A C 1
ATOM 761 O O . GLY A 1 104 ? -14.086 -13.287 -10.938 1.00 96.94 104 GLY A O 1
ATOM 762 N N . VAL A 1 105 ? -15.612 -12.780 -9.366 1.00 97.56 105 VAL A N 1
ATOM 763 C CA . VAL A 1 105 ? -16.788 -13.227 -10.127 1.00 97.56 105 VAL A CA 1
ATOM 764 C C . VAL A 1 105 ? -16.927 -12.424 -11.417 1.00 97.56 105 VAL A C 1
ATOM 766 O O . VAL A 1 105 ? -17.003 -13.009 -12.492 1.00 97.56 105 VAL A O 1
ATOM 769 N N . LEU A 1 106 ? -16.914 -11.091 -11.335 1.00 97.06 106 LEU A N 1
ATOM 770 C CA . LEU A 1 106 ? -17.021 -10.228 -12.511 1.00 97.06 106 LEU A CA 1
ATOM 771 C C . LEU A 1 106 ? -15.914 -10.517 -13.523 1.00 97.06 106 LEU A C 1
ATOM 773 O O . LEU A 1 106 ? -16.201 -10.651 -14.704 1.00 97.06 106 LEU A O 1
ATOM 777 N N . THR A 1 107 ? -14.672 -10.661 -13.066 1.00 96.94 107 THR A N 1
ATOM 778 C CA . THR A 1 107 ? -13.534 -10.967 -13.940 1.00 96.94 107 THR A CA 1
ATOM 779 C C . THR A 1 107 ? -13.696 -12.339 -14.592 1.00 96.94 107 THR A C 1
ATOM 781 O O . THR A 1 107 ? -13.433 -12.458 -15.776 1.00 96.94 107 THR A O 1
ATOM 784 N N . HIS A 1 108 ? -14.174 -13.356 -13.866 1.00 95.50 108 HIS A N 1
ATOM 785 C CA . HIS A 1 108 ? -14.367 -14.705 -14.409 1.00 95.50 108 HIS A CA 1
ATOM 786 C C . HIS A 1 108 ? -15.489 -14.805 -15.453 1.00 95.50 108 HIS A C 1
ATOM 788 O O . HIS A 1 108 ? -15.433 -15.667 -16.322 1.00 95.50 108 HIS A O 1
ATOM 794 N N . TYR A 1 109 ? -16.530 -13.973 -15.343 1.00 94.06 109 TYR A N 1
ATOM 795 C CA . TYR A 1 109 ? -17.653 -13.985 -16.288 1.00 94.06 109 TYR A CA 1
ATOM 796 C C . TYR A 1 109 ? -17.530 -12.937 -17.407 1.00 94.06 109 TYR A C 1
ATOM 798 O O . TYR A 1 109 ? -18.200 -13.081 -18.428 1.00 94.06 109 TYR A O 1
ATOM 806 N N . ALA A 1 110 ? -16.738 -11.874 -17.223 1.00 87.81 110 ALA A N 1
ATOM 807 C CA . ALA A 1 110 ? -16.571 -10.797 -18.205 1.00 87.81 110 ALA A CA 1
ATOM 808 C C . ALA A 1 110 ? -15.314 -10.928 -19.088 1.00 87.81 110 ALA A C 1
ATOM 810 O O . ALA A 1 110 ? -15.286 -10.311 -20.155 1.00 87.81 110 ALA A O 1
ATOM 811 N N . LEU A 1 111 ? -14.298 -11.686 -18.660 1.00 76.31 111 LEU A N 1
ATOM 812 C CA . LEU A 1 111 ? -13.119 -12.078 -19.450 1.00 76.31 111 LEU A CA 1
ATOM 813 C C . LEU A 1 111 ? -13.116 -13.590 -19.676 1.00 76.31 111 LEU A C 1
ATOM 815 O O . LEU A 1 111 ? -12.716 -13.994 -20.790 1.00 76.31 111 LEU A O 1
#